Protein AF-A0A0D0P431-F1 (afdb_monomer)

Radius of gyration: 14.57 Å; Cα contacts (8 Å, |Δi|>4): 102; chains: 1; bounding box: 29×32×46 Å

Organism: Pseudomonas fluorescens (NCBI:txid294)

Structure (mmCIF, N/CA/C/O backbone):
data_AF-A0A0D0P431-F1
#
_entry.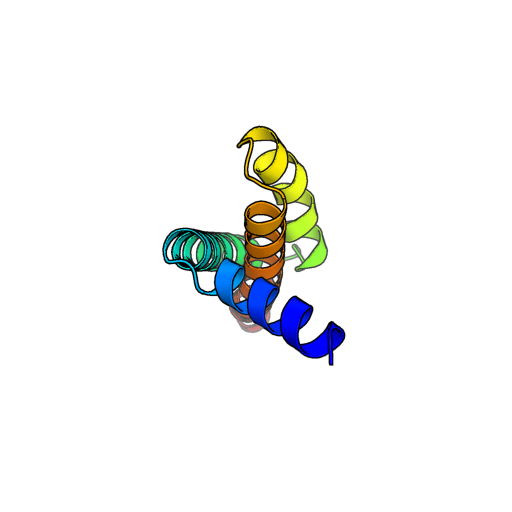id   AF-A0A0D0P431-F1
#
loop_
_atom_site.group_PDB
_atom_site.id
_atom_site.type_symbol
_atom_site.label_atom_id
_atom_site.label_alt_id
_atom_site.label_comp_id
_atom_site.label_asym_id
_atom_site.label_entity_id
_atom_site.label_seq_id
_atom_site.pdbx_PDB_ins_code
_atom_site.Cartn_x
_atom_site.Cartn_y
_atom_site.Cartn_z
_atom_site.occupancy
_atom_site.B_iso_or_equiv
_atom_site.auth_seq_id
_atom_site.auth_comp_id
_atom_site.auth_asym_id
_atom_site.auth_atom_id
_atom_site.pdbx_PDB_model_num
ATOM 1 N N . MET A 1 1 ? -6.019 -17.589 24.192 1.00 63.47 1 MET A N 1
ATOM 2 C CA . MET A 1 1 ? -7.271 -17.285 23.464 1.00 63.47 1 MET A CA 1
ATOM 3 C C . MET A 1 1 ? -7.338 -15.813 23.060 1.00 63.47 1 MET A C 1
ATOM 5 O O . MET A 1 1 ? -7.935 -15.504 22.042 1.00 63.47 1 MET A O 1
ATOM 9 N N . ASP A 1 2 ? -6.652 -14.917 23.769 1.00 85.38 2 ASP A N 1
ATOM 10 C CA . ASP A 1 2 ? -6.661 -13.467 23.506 1.00 85.38 2 ASP A CA 1
ATOM 11 C C . ASP A 1 2 ? -5.931 -13.059 22.217 1.00 85.38 2 ASP A C 1
ATOM 13 O O . ASP A 1 2 ? -6.341 -12.127 21.535 1.00 85.38 2 ASP A O 1
ATOM 17 N N . THR A 1 3 ? -4.899 -13.805 21.815 1.00 90.38 3 THR A N 1
ATOM 18 C CA . THR A 1 3 ? -4.176 -13.587 20.549 1.00 90.38 3 THR A CA 1
ATOM 19 C C . THR A 1 3 ? -5.070 -13.726 19.319 1.00 90.38 3 THR A C 1
ATOM 21 O O . THR A 1 3 ? -4.964 -12.929 18.391 1.00 90.38 3 THR A O 1
ATOM 24 N N . LEU A 1 4 ? -5.984 -14.701 19.324 1.00 91.19 4 LEU A N 1
ATOM 25 C CA . LEU A 1 4 ? -6.950 -14.892 18.241 1.00 91.19 4 LEU A CA 1
ATOM 26 C C . LEU A 1 4 ? -7.968 -13.744 18.185 1.00 91.19 4 LEU A C 1
ATOM 28 O O . LEU A 1 4 ? -8.350 -13.330 17.094 1.00 91.19 4 LEU A O 1
ATOM 32 N N . ASN A 1 5 ? -8.346 -13.181 19.338 1.00 92.31 5 ASN A N 1
ATOM 33 C CA . ASN A 1 5 ? -9.216 -12.005 19.398 1.00 92.31 5 ASN A CA 1
ATOM 34 C C . ASN A 1 5 ? -8.535 -10.753 18.827 1.00 92.31 5 ASN A C 1
ATOM 36 O O . ASN A 1 5 ? -9.156 -10.040 18.04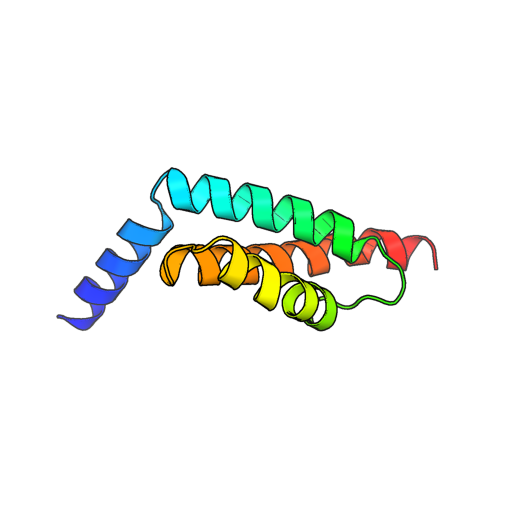0 1.00 92.31 5 ASN A O 1
ATOM 40 N N . TYR A 1 6 ? -7.258 -10.512 19.147 1.00 90.44 6 TYR A N 1
ATOM 41 C CA . TYR A 1 6 ? -6.498 -9.407 18.547 1.00 90.44 6 TYR A CA 1
ATOM 42 C C . TYR A 1 6 ? -6.360 -9.558 17.027 1.00 90.44 6 TYR A C 1
ATOM 44 O O . TYR A 1 6 ? -6.509 -8.584 16.289 1.00 90.44 6 TYR A O 1
ATOM 52 N N . LEU A 1 7 ? -6.139 -10.785 16.542 1.00 89.25 7 LEU A N 1
ATOM 53 C CA . LEU A 1 7 ? -6.088 -11.069 15.107 1.00 89.25 7 LEU A CA 1
ATOM 54 C C . LEU A 1 7 ? -7.436 -10.765 14.430 1.00 89.25 7 LEU A C 1
ATOM 56 O O . LEU A 1 7 ? -7.480 -10.106 13.392 1.00 89.25 7 LEU A O 1
ATOM 60 N N . GLY A 1 8 ? -8.538 -11.205 15.047 1.00 92.38 8 GLY A N 1
ATOM 61 C CA . GLY A 1 8 ? -9.897 -10.950 14.569 1.00 92.38 8 GLY A CA 1
ATOM 62 C C . GLY A 1 8 ? -10.240 -9.460 14.508 1.00 92.38 8 GLY A C 1
ATOM 63 O O . GLY A 1 8 ? -10.827 -9.008 13.526 1.00 92.38 8 GLY A O 1
ATOM 64 N N . GLN A 1 9 ? -9.814 -8.675 15.502 1.00 90.94 9 GLN A N 1
ATOM 65 C CA . GLN A 1 9 ? -9.960 -7.216 15.481 1.00 90.94 9 GLN A CA 1
ATOM 66 C C . GLN A 1 9 ? -9.185 -6.574 14.324 1.00 90.94 9 GLN A C 1
ATOM 68 O O . GLN A 1 9 ? -9.738 -5.728 13.623 1.00 90.94 9 GLN A O 1
ATOM 73 N N . GLY A 1 10 ? -7.945 -7.009 14.075 1.00 89.19 10 GLY A N 1
ATOM 74 C CA . GLY A 1 10 ? -7.139 -6.517 12.954 1.00 89.19 10 GLY A CA 1
ATOM 75 C C . GLY A 1 10 ? -7.800 -6.766 11.595 1.00 89.19 10 GLY A C 1
ATOM 76 O O . GLY A 1 10 ? -7.896 -5.850 10.777 1.00 89.19 10 GLY A O 1
ATOM 77 N N . PHE A 1 11 ? -8.341 -7.970 11.376 1.00 90.69 11 PHE A N 1
ATOM 78 C CA . PHE A 1 11 ? -9.123 -8.267 10.171 1.00 90.69 11 PHE A CA 1
ATOM 79 C C . PHE A 1 11 ? -10.396 -7.425 10.076 1.00 90.69 11 PHE A C 1
ATOM 81 O O . PHE A 1 11 ? -10.734 -6.966 8.986 1.00 90.69 11 PHE A O 1
ATOM 88 N N . GLY A 1 12 ? -11.070 -7.171 11.201 1.00 92.38 12 GLY A N 1
ATOM 89 C CA . GLY A 1 12 ? -12.231 -6.283 11.258 1.00 92.38 12 GLY A CA 1
ATOM 90 C C . GLY A 1 12 ? -11.917 -4.871 10.760 1.00 92.38 12 GLY A C 1
ATOM 91 O O . GLY A 1 12 ? -12.676 -4.327 9.963 1.00 92.38 12 GLY A O 1
ATOM 92 N N . VAL A 1 13 ? -10.773 -4.305 11.160 1.00 91.88 13 VAL A N 1
ATOM 93 C CA . VAL A 1 13 ? -10.301 -2.993 10.683 1.00 91.88 13 VAL A CA 1
ATOM 94 C C . VAL A 1 13 ? -9.923 -3.051 9.202 1.00 91.88 13 VAL A C 1
ATOM 96 O O . VAL A 1 13 ? -10.344 -2.193 8.422 1.00 91.88 13 VAL A O 1
ATOM 99 N N . ALA A 1 14 ? -9.165 -4.066 8.783 1.00 90.00 14 ALA A N 1
ATOM 100 C CA . ALA A 1 14 ? -8.704 -4.206 7.401 1.00 90.00 14 ALA A CA 1
ATOM 101 C C . ALA A 1 14 ? -9.856 -4.369 6.391 1.00 90.00 14 ALA A C 1
ATOM 103 O O . ALA A 1 14 ? -9.790 -3.820 5.295 1.00 90.00 14 ALA A O 1
ATOM 104 N N . LEU A 1 15 ? -10.926 -5.076 6.770 1.00 92.25 15 LEU A N 1
ATOM 105 C CA . LEU A 1 15 ? -12.104 -5.329 5.930 1.00 92.25 15 LEU A CA 1
ATOM 106 C C . LEU A 1 15 ? -13.122 -4.179 5.920 1.00 92.25 15 LEU A C 1
ATOM 108 O O . LEU A 1 15 ? -14.165 -4.290 5.273 1.00 92.25 15 LEU A O 1
ATOM 112 N N . THR A 1 16 ? -12.854 -3.073 6.618 1.00 93.88 16 THR A N 1
ATOM 113 C CA . THR A 1 16 ? -13.735 -1.904 6.538 1.00 93.88 16 THR A CA 1
ATOM 114 C C . THR A 1 16 ? -13.766 -1.346 5.108 1.00 93.88 16 THR A C 1
ATOM 116 O O . THR A 1 16 ? -12.727 -1.291 4.441 1.00 93.88 16 THR A O 1
ATOM 119 N N . PRO A 1 17 ? -14.928 -0.866 4.619 1.00 91.56 17 PRO A N 1
ATOM 120 C CA . PRO A 1 17 ? -15.043 -0.325 3.264 1.00 91.56 17 PRO A CA 1
ATOM 121 C C . PRO A 1 17 ? -14.051 0.807 2.976 1.00 91.56 17 PRO A C 1
ATOM 123 O O . PRO A 1 17 ? -13.517 0.894 1.876 1.00 91.56 17 PRO A O 1
ATOM 126 N N . TYR A 1 18 ? -13.770 1.643 3.980 1.00 91.12 18 TYR A N 1
ATOM 127 C CA . TYR A 1 18 ? -12.793 2.724 3.877 1.00 91.12 18 TYR A CA 1
ATOM 128 C C . TYR A 1 18 ? -11.393 2.192 3.548 1.00 91.12 18 TYR A C 1
ATOM 130 O O . TYR A 1 18 ? -10.808 2.591 2.545 1.00 91.12 18 TYR A O 1
ATOM 138 N N . ASN A 1 19 ? -10.899 1.225 4.326 1.00 92.50 19 ASN A N 1
ATOM 139 C CA . ASN A 1 19 ? -9.575 0.641 4.123 1.00 92.50 19 ASN A CA 1
ATOM 140 C C . ASN A 1 19 ? -9.473 -0.165 2.824 1.00 92.50 19 ASN A C 1
ATOM 142 O O . ASN A 1 19 ? -8.422 -0.153 2.187 1.00 92.50 19 ASN A O 1
ATOM 146 N N . LEU A 1 20 ? -10.559 -0.808 2.387 1.00 93.25 20 LEU A N 1
ATOM 147 C CA . LEU A 1 20 ? -10.609 -1.475 1.085 1.00 93.25 20 LEU A CA 1
ATOM 148 C C . LEU A 1 20 ? -10.478 -0.480 -0.073 1.00 93.25 20 LEU A C 1
ATOM 150 O O . LEU A 1 20 ? -9.729 -0.733 -1.016 1.00 93.25 20 LEU A O 1
ATOM 154 N N . VAL A 1 21 ? -11.153 0.671 0.003 1.00 93.44 21 VAL A N 1
ATOM 155 C CA . VAL A 1 21 ? -11.004 1.737 -0.998 1.00 93.44 21 VAL A CA 1
ATOM 156 C C . VAL A 1 21 ? -9.588 2.310 -0.960 1.00 93.44 21 VAL A C 1
ATOM 158 O O . VAL A 1 21 ? -8.987 2.482 -2.015 1.00 93.44 21 VAL A O 1
ATOM 161 N N . THR A 1 22 ? -9.015 2.538 0.225 1.00 91.44 22 THR A N 1
ATOM 162 C CA . THR A 1 22 ? -7.616 2.975 0.372 1.00 91.44 22 THR A CA 1
ATOM 163 C C . THR A 1 22 ? -6.628 1.961 -0.215 1.00 91.44 22 THR A C 1
ATOM 165 O O . THR A 1 22 ? -5.662 2.345 -0.870 1.00 91.44 22 THR A O 1
ATOM 168 N N . ALA A 1 23 ? -6.866 0.661 -0.034 1.00 93.62 23 ALA A N 1
ATOM 169 C CA . ALA A 1 23 ? -6.050 -0.388 -0.638 1.00 93.62 23 ALA A CA 1
ATOM 170 C C . ALA A 1 23 ? -6.185 -0.402 -2.170 1.00 93.62 23 ALA A C 1
ATOM 172 O O . ALA A 1 23 ? -5.195 -0.558 -2.887 1.00 93.62 23 ALA A O 1
ATOM 173 N N . LEU A 1 24 ? -7.395 -0.195 -2.694 1.00 94.19 24 LEU A N 1
ATOM 174 C CA . LEU A 1 24 ? -7.634 -0.106 -4.134 1.00 94.19 24 LEU A CA 1
ATOM 175 C C . LEU A 1 24 ? -6.928 1.114 -4.745 1.00 94.19 24 LEU A C 1
ATOM 177 O O . LEU A 1 24 ? -6.259 0.998 -5.768 1.00 94.19 24 LEU A O 1
ATOM 181 N N . THR A 1 25 ? -7.025 2.285 -4.117 1.00 92.31 25 THR A N 1
ATOM 182 C CA . THR A 1 25 ? -6.326 3.479 -4.610 1.00 92.31 25 THR A CA 1
ATOM 183 C C . THR A 1 25 ? -4.812 3.327 -4.491 1.00 92.31 25 THR A C 1
ATOM 185 O O . THR A 1 25 ? -4.097 3.646 -5.438 1.00 92.31 25 THR A O 1
ATOM 188 N N . GLY A 1 26 ? -4.316 2.767 -3.385 1.00 92.62 26 GLY A N 1
ATOM 189 C CA . GLY A 1 26 ? -2.898 2.469 -3.192 1.00 92.62 26 GLY A CA 1
ATOM 190 C C . GLY A 1 26 ? -2.337 1.514 -4.245 1.00 92.62 26 GLY A C 1
ATOM 191 O O . GLY A 1 26 ? -1.293 1.795 -4.826 1.00 92.62 26 GLY A O 1
ATOM 192 N N . THR A 1 27 ? -3.043 0.423 -4.555 1.00 92.56 27 THR A N 1
ATOM 193 C CA . THR A 1 27 ? -2.624 -0.534 -5.598 1.00 92.56 27 THR A CA 1
ATOM 194 C C . THR A 1 27 ? -2.619 0.090 -6.992 1.00 92.56 27 THR A C 1
ATOM 196 O O . THR A 1 27 ? -1.688 -0.159 -7.761 1.00 92.56 27 THR A O 1
ATOM 199 N N . LEU A 1 28 ? -3.595 0.942 -7.323 1.00 92.19 28 LEU A N 1
ATOM 200 C CA . LEU A 1 28 ? -3.611 1.684 -8.589 1.00 92.19 28 LEU A CA 1
ATOM 201 C C . LEU A 1 28 ? -2.415 2.635 -8.701 1.00 92.19 28 LEU A C 1
ATOM 203 O O . LEU A 1 28 ? -1.702 2.605 -9.704 1.00 92.19 28 LEU A O 1
ATOM 207 N N . ILE A 1 29 ? -2.156 3.431 -7.658 1.00 91.19 29 ILE A N 1
ATOM 208 C CA . ILE A 1 29 ? -1.004 4.341 -7.613 1.00 91.19 29 ILE A CA 1
ATOM 209 C C . ILE A 1 29 ? 0.298 3.540 -7.722 1.00 91.19 29 ILE A C 1
ATOM 211 O O . ILE A 1 29 ? 1.149 3.867 -8.545 1.00 91.19 29 ILE A O 1
ATOM 215 N N . GLY A 1 30 ? 0.433 2.458 -6.953 1.00 91.19 30 GLY A N 1
ATOM 216 C CA . GLY A 1 30 ? 1.595 1.573 -7.000 1.00 91.19 30 GLY A CA 1
ATOM 217 C C . GLY A 1 30 ? 1.827 0.985 -8.390 1.00 91.19 30 GLY A C 1
ATOM 218 O O . GLY A 1 30 ? 2.949 0.991 -8.877 1.00 91.19 30 GLY A O 1
ATOM 219 N N . THR A 1 31 ? 0.774 0.557 -9.087 1.00 90.06 31 THR A N 1
ATOM 220 C CA . THR A 1 31 ? 0.898 0.008 -10.449 1.00 90.06 31 THR A CA 1
ATOM 221 C C . THR A 1 31 ? 1.445 1.047 -11.432 1.00 90.06 31 THR A C 1
ATOM 223 O O . THR A 1 31 ? 2.321 0.732 -12.237 1.00 90.06 31 THR A O 1
ATOM 226 N N . VAL A 1 32 ? 0.980 2.299 -11.339 1.00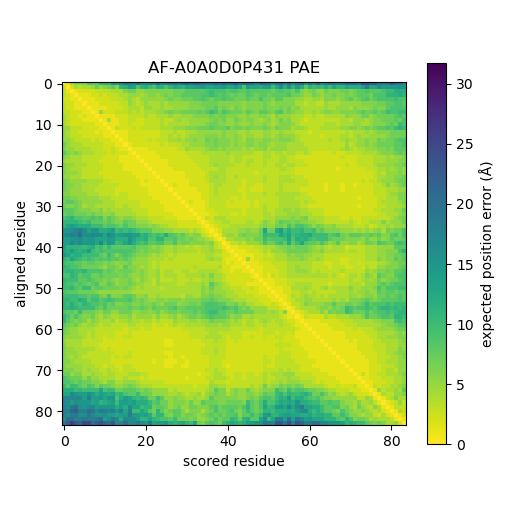 88.75 32 VAL A N 1
ATOM 227 C CA . VAL A 1 32 ? 1.479 3.412 -12.166 1.00 88.75 32 VAL A CA 1
ATOM 228 C C . VAL A 1 32 ? 2.929 3.757 -11.825 1.00 88.75 32 VAL A C 1
ATOM 230 O O . VAL A 1 32 ? 3.722 4.032 -12.721 1.00 88.75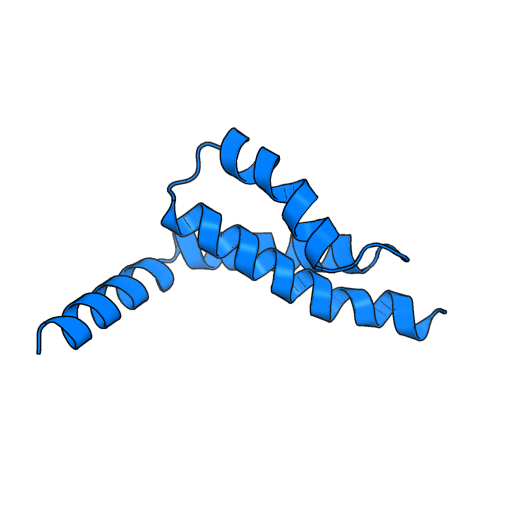 32 VAL A O 1
ATOM 233 N N . VAL A 1 33 ? 3.300 3.716 -10.545 1.00 88.31 33 VAL A N 1
ATOM 234 C CA . VAL A 1 33 ? 4.687 3.943 -10.119 1.00 88.31 33 VAL A CA 1
ATOM 235 C C . VAL A 1 33 ? 5.599 2.803 -10.587 1.00 88.31 33 VAL A C 1
ATOM 237 O O . VAL A 1 33 ? 6.699 3.069 -11.058 1.00 88.31 33 VAL A O 1
ATOM 240 N N . GLY A 1 34 ? 5.142 1.549 -10.533 1.00 85.88 34 GLY A N 1
ATOM 241 C CA . GLY A 1 34 ? 5.899 0.376 -10.987 1.00 85.88 34 GLY A CA 1
ATOM 242 C C . GLY A 1 34 ? 6.107 0.303 -12.504 1.00 85.88 34 GLY A C 1
ATOM 243 O O . GLY A 1 34 ? 7.080 -0.291 -12.962 1.00 85.88 34 GLY A O 1
ATOM 244 N N . LEU A 1 35 ? 5.237 0.942 -13.293 1.00 85.44 35 LEU A N 1
ATOM 245 C CA . LEU A 1 35 ? 5.414 1.138 -14.741 1.00 85.44 35 LEU A CA 1
ATOM 246 C C . LEU A 1 35 ? 6.672 1.961 -15.072 1.00 85.44 35 LEU A C 1
ATOM 248 O O . LEU A 1 35 ? 7.158 1.915 -16.201 1.00 85.44 35 LEU A O 1
ATOM 252 N N . LEU A 1 36 ? 7.182 2.765 -14.140 1.00 85.19 36 LEU A N 1
ATOM 253 C CA . LEU A 1 36 ? 8.327 3.621 -14.418 1.00 85.19 36 LEU A CA 1
ATOM 254 C C . LEU A 1 36 ? 9.617 2.778 -14.422 1.00 85.19 36 LEU A C 1
ATOM 256 O O . LEU A 1 36 ? 9.945 2.143 -13.414 1.00 85.19 36 LEU A O 1
ATOM 260 N N . PRO A 1 37 ? 10.378 2.754 -15.533 1.00 77.38 37 PRO A N 1
ATOM 261 C CA . PRO A 1 37 ? 11.588 1.949 -15.626 1.00 77.38 37 PRO A CA 1
ATOM 262 C C . PRO A 1 37 ? 12.629 2.426 -14.607 1.00 77.38 37 PRO A C 1
ATOM 264 O O . PRO A 1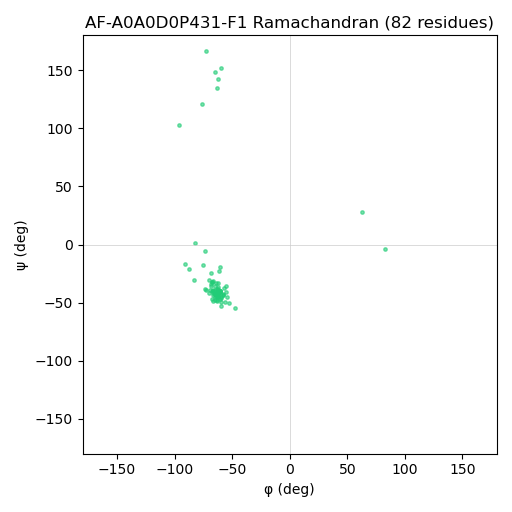 37 ? 12.876 3.621 -14.454 1.00 77.38 37 PRO A O 1
ATOM 267 N N . GLY A 1 38 ? 13.245 1.479 -13.898 1.00 76.38 38 GLY A N 1
ATOM 268 C CA . GLY A 1 38 ? 14.272 1.766 -12.890 1.00 76.38 38 GLY A CA 1
ATOM 269 C C . GLY A 1 38 ? 13.746 2.152 -11.501 1.00 76.38 38 GLY A C 1
ATOM 270 O O . GLY A 1 38 ? 14.549 2.284 -10.576 1.00 76.38 38 GLY A O 1
ATOM 271 N N . LEU A 1 39 ? 12.427 2.279 -11.305 1.00 77.25 39 LEU A N 1
ATOM 272 C CA . LEU A 1 39 ? 11.828 2.452 -9.979 1.00 77.25 39 LEU A CA 1
ATOM 273 C C . LEU A 1 39 ? 11.346 1.106 -9.429 1.00 77.25 39 LEU A C 1
ATOM 275 O O . LEU A 1 39 ? 10.311 0.577 -9.820 1.00 77.25 39 LEU A O 1
ATOM 279 N N . GLY A 1 40 ? 12.121 0.540 -8.501 1.00 77.25 40 GLY A N 1
ATOM 280 C CA . GLY A 1 40 ? 11.725 -0.670 -7.780 1.00 77.25 40 GLY A CA 1
ATOM 281 C C . GLY A 1 40 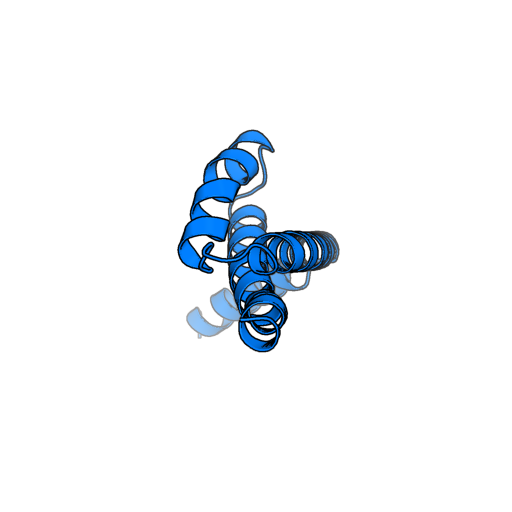? 10.615 -0.419 -6.742 1.00 77.25 40 GLY A C 1
ATOM 282 O O . GLY A 1 40 ? 10.390 0.729 -6.342 1.00 77.25 40 GLY A O 1
ATOM 283 N N . PRO A 1 41 ? 9.975 -1.484 -6.219 1.00 82.94 41 PRO A N 1
ATOM 284 C CA . PRO A 1 41 ? 8.888 -1.376 -5.240 1.00 82.94 41 PRO A CA 1
ATOM 285 C C . PRO A 1 41 ? 9.259 -0.571 -3.989 1.00 82.94 41 PRO A C 1
ATOM 287 O O . PRO A 1 41 ? 8.483 0.266 -3.533 1.00 82.94 41 PRO A O 1
ATOM 290 N N . ILE A 1 42 ? 10.480 -0.757 -3.478 1.00 86.00 42 ILE A N 1
ATOM 291 C CA . ILE A 1 42 ? 11.000 -0.041 -2.301 1.00 86.00 42 ILE A CA 1
ATOM 292 C C . ILE A 1 42 ? 11.056 1.474 -2.543 1.00 86.00 42 ILE A C 1
ATOM 294 O O . ILE A 1 42 ? 10.676 2.249 -1.667 1.00 86.00 42 ILE A O 1
ATOM 298 N N . ASN A 1 43 ? 11.468 1.901 -3.741 1.00 86.62 43 ASN A N 1
ATOM 299 C CA . ASN A 1 43 ? 11.537 3.320 -4.092 1.00 86.62 43 ASN A CA 1
ATOM 300 C C . ASN A 1 43 ? 10.134 3.929 -4.212 1.00 86.62 43 ASN A C 1
ATOM 302 O O . ASN A 1 43 ? 9.912 5.047 -3.750 1.00 86.62 43 ASN A O 1
ATOM 306 N N . GLY A 1 44 ? 9.175 3.183 -4.774 1.00 84.69 44 GLY A N 1
ATOM 307 C CA . GLY A 1 44 ? 7.781 3.621 -4.863 1.00 84.69 44 GLY A CA 1
ATOM 308 C C . GLY A 1 44 ? 7.128 3.815 -3.493 1.00 84.69 44 GLY A C 1
ATOM 309 O O . GLY A 1 44 ? 6.467 4.825 -3.260 1.00 84.69 44 GLY A O 1
ATOM 310 N N . VAL A 1 45 ? 7.379 2.900 -2.551 1.00 87.69 45 VAL A N 1
ATOM 311 C CA . VAL A 1 45 ? 6.910 3.050 -1.165 1.00 87.69 45 VAL A CA 1
ATOM 312 C C . VAL A 1 45 ? 7.572 4.254 -0.498 1.00 87.69 45 VAL A C 1
ATOM 314 O O . VAL A 1 45 ? 6.868 5.084 0.071 1.00 87.69 45 VAL A O 1
ATOM 317 N N . ALA A 1 46 ? 8.897 4.402 -0.606 1.00 88.56 46 ALA A N 1
ATOM 318 C CA . ALA A 1 46 ? 9.631 5.510 0.010 1.00 88.56 46 ALA A CA 1
ATOM 319 C C . ALA A 1 46 ? 9.124 6.892 -0.441 1.00 88.56 46 ALA A C 1
ATOM 321 O O . ALA A 1 46 ? 9.020 7.805 0.377 1.00 88.56 46 ALA A O 1
ATOM 322 N N . LEU A 1 47 ? 8.750 7.028 -1.717 1.00 86.56 47 LEU A N 1
ATOM 323 C CA . LEU A 1 47 ? 8.161 8.251 -2.271 1.00 86.56 47 LEU A CA 1
ATOM 324 C C . LEU A 1 47 ? 6.767 8.559 -1.708 1.00 86.56 47 LEU A C 1
ATOM 326 O O . LEU A 1 47 ? 6.413 9.729 -1.565 1.00 86.56 47 LEU A O 1
ATOM 330 N N . LEU A 1 48 ? 5.975 7.536 -1.373 1.00 85.50 48 LEU A N 1
ATOM 331 C CA . LEU A 1 48 ? 4.613 7.716 -0.866 1.00 85.50 48 LEU A CA 1
ATOM 332 C C . LEU A 1 48 ? 4.511 7.810 0.656 1.00 85.50 48 LEU A C 1
ATOM 334 O O . LEU A 1 48 ? 3.510 8.330 1.138 1.00 85.50 48 LEU A O 1
ATOM 338 N N . ILE A 1 49 ? 5.528 7.392 1.414 1.00 87.88 49 ILE A N 1
ATOM 339 C CA . ILE A 1 49 ? 5.603 7.608 2.869 1.00 87.88 49 ILE A CA 1
ATOM 340 C C . ILE A 1 49 ? 5.289 9.068 3.262 1.00 87.88 49 ILE A C 1
ATOM 342 O O . ILE A 1 49 ? 4.372 9.273 4.061 1.00 87.88 49 ILE A O 1
ATOM 346 N N . PRO A 1 50 ? 5.971 10.099 2.721 1.00 86.19 50 PRO A N 1
ATOM 347 C CA . PRO A 1 50 ? 5.687 11.485 3.095 1.00 86.19 50 PRO A CA 1
ATOM 348 C C . PRO A 1 50 ? 4.271 11.922 2.707 1.00 86.19 50 PRO A C 1
ATOM 350 O O . PRO A 1 50 ? 3.656 12.693 3.437 1.00 86.19 50 PRO A O 1
ATOM 353 N N . ILE A 1 51 ? 3.723 11.404 1.604 1.00 85.50 51 ILE A N 1
ATOM 354 C CA . ILE A 1 51 ? 2.353 11.704 1.165 1.00 85.50 51 ILE A CA 1
ATOM 355 C C . ILE A 1 51 ? 1.325 11.055 2.103 1.00 85.50 51 ILE A C 1
ATOM 357 O O . ILE A 1 51 ? 0.358 11.708 2.487 1.00 85.50 51 ILE A O 1
ATOM 361 N N . ALA A 1 52 ? 1.553 9.809 2.527 1.00 84.81 52 ALA A N 1
ATOM 362 C CA . ALA A 1 52 ? 0.698 9.107 3.481 1.00 84.81 52 ALA A CA 1
ATOM 363 C C . ALA A 1 52 ? 0.629 9.845 4.828 1.00 84.81 52 ALA A C 1
ATOM 365 O O . ALA A 1 52 ? -0.449 9.982 5.404 1.00 84.81 52 ALA A O 1
ATOM 366 N N . PHE A 1 53 ? 1.761 10.383 5.296 1.00 81.88 53 PHE A N 1
ATOM 367 C CA . PHE A 1 53 ? 1.800 11.203 6.507 1.00 81.88 53 PHE A CA 1
ATOM 368 C C . PHE A 1 53 ? 1.196 12.601 6.307 1.00 81.88 53 PHE A C 1
ATOM 370 O O . PHE A 1 53 ? 0.484 13.082 7.185 1.00 81.88 53 PHE A O 1
ATOM 377 N N . ALA A 1 54 ? 1.417 13.244 5.156 1.00 83.12 54 ALA A N 1
ATOM 378 C CA . ALA A 1 54 ? 0.861 14.565 4.853 1.00 83.12 54 ALA A CA 1
ATOM 379 C C . ALA A 1 54 ? -0.672 14.561 4.720 1.00 83.12 54 ALA A C 1
ATOM 381 O O . ALA A 1 54 ? -1.324 15.545 5.059 1.00 83.12 54 ALA A O 1
ATOM 382 N N . LEU A 1 55 ? -1.252 13.451 4.260 1.00 81.62 55 LEU A N 1
ATOM 383 C CA . LEU A 1 55 ? -2.700 13.252 4.156 1.00 81.62 55 LEU A CA 1
ATOM 384 C C . LEU A 1 55 ? -3.389 13.026 5.516 1.00 81.62 55 LEU A C 1
ATOM 386 O O . LEU A 1 55 ? -4.615 12.949 5.560 1.00 81.62 55 LEU A O 1
ATOM 390 N N . GLY A 1 56 ? -2.634 12.918 6.616 1.00 81.75 56 GLY A N 1
ATOM 391 C CA . GLY A 1 56 ? -3.189 12.762 7.964 1.00 81.75 56 GLY A CA 1
ATOM 392 C C . GLY A 1 56 ? -3.992 11.471 8.156 1.00 81.75 56 GLY A C 1
ATOM 393 O O . GLY A 1 56 ? -4.924 11.447 8.960 1.00 81.75 56 GLY A O 1
ATOM 394 N N . LEU A 1 57 ? -3.672 1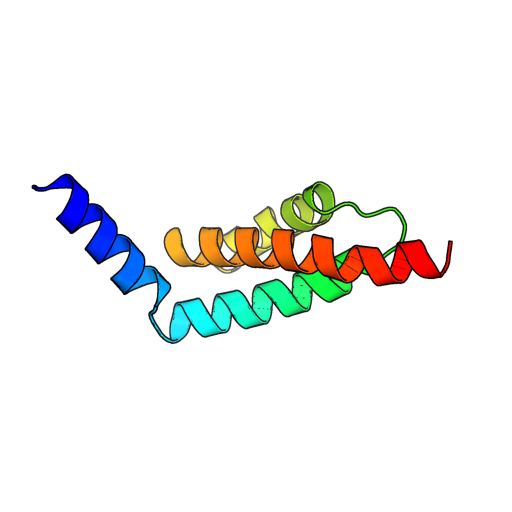0.412 7.401 1.00 82.06 57 LEU A N 1
ATOM 395 C CA . LEU A 1 57 ? -4.373 9.134 7.512 1.00 82.06 57 LEU A CA 1
ATOM 396 C C . LEU A 1 57 ? -4.154 8.494 8.894 1.00 82.06 57 LEU A C 1
ATOM 398 O O . LEU A 1 57 ? -3.064 8.614 9.463 1.00 82.06 57 LEU A O 1
ATOM 402 N N . PRO A 1 58 ? -5.149 7.746 9.408 1.00 87.06 58 PRO A N 1
ATOM 403 C CA . PRO A 1 58 ? -4.943 6.909 10.578 1.00 87.06 58 PRO A CA 1
ATOM 404 C C . PRO A 1 58 ? -3.835 5.866 10.326 1.00 87.06 58 PRO A C 1
ATOM 406 O O . PRO A 1 58 ? -3.651 5.441 9.178 1.00 87.06 58 PRO A O 1
ATOM 409 N N . PRO A 1 59 ? -3.118 5.416 11.375 1.00 87.19 59 PRO A N 1
ATOM 410 C CA . PRO A 1 59 ? -1.966 4.518 11.248 1.00 87.19 59 PRO A CA 1
ATOM 411 C C . PRO A 1 59 ? -2.279 3.230 10.480 1.00 87.19 59 PRO A C 1
ATOM 413 O O . PRO A 1 59 ? -1.536 2.856 9.574 1.00 87.19 59 PRO A O 1
ATOM 416 N N . GLU A 1 60 ? -3.406 2.583 10.785 1.00 89.56 60 GLU A N 1
ATOM 417 C CA . GLU A 1 60 ? -3.894 1.410 10.056 1.00 89.56 60 GLU A CA 1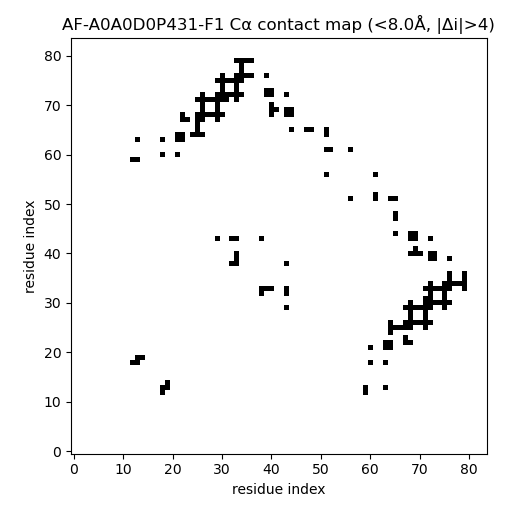
ATOM 418 C C . GLU A 1 60 ? -4.081 1.671 8.554 1.00 89.56 60 GLU A C 1
ATOM 420 O O . GLU A 1 60 ? -3.580 0.905 7.731 1.00 89.56 60 GLU A O 1
ATOM 425 N N . SER A 1 61 ? -4.755 2.758 8.171 1.00 89.25 61 SER A N 1
ATOM 426 C CA . SER A 1 61 ? -5.003 3.075 6.759 1.00 89.25 61 SER A CA 1
ATOM 427 C C . SER A 1 61 ? -3.719 3.455 6.022 1.00 89.25 61 SER A C 1
ATOM 429 O O . SER A 1 61 ? -3.555 3.091 4.859 1.00 89.25 61 SER A O 1
ATOM 431 N N . ALA A 1 62 ? -2.790 4.147 6.688 1.00 90.75 62 ALA A N 1
ATOM 432 C CA . ALA A 1 62 ? -1.484 4.474 6.124 1.00 90.75 62 ALA A CA 1
ATOM 433 C C . ALA A 1 62 ? -0.656 3.207 5.855 1.00 90.75 62 ALA A C 1
ATOM 435 O O . ALA A 1 62 ? -0.091 3.060 4.773 1.00 90.75 62 ALA A O 1
ATOM 436 N N . LEU A 1 63 ? -0.634 2.255 6.795 1.00 91.31 63 LEU A N 1
ATOM 437 C CA . LEU A 1 63 ? 0.037 0.966 6.604 1.00 91.31 63 LEU A CA 1
ATOM 438 C C . LEU A 1 63 ? -0.580 0.166 5.453 1.00 91.31 63 LEU A C 1
ATOM 440 O O . LEU A 1 63 ? 0.151 -0.376 4.625 1.00 91.31 63 LEU A O 1
ATOM 444 N N . ILE A 1 64 ? -1.912 0.134 5.364 1.00 93.00 64 ILE A N 1
ATOM 445 C CA . ILE A 1 64 ? -2.629 -0.531 4.268 1.00 93.00 64 ILE A CA 1
ATOM 446 C C . ILE A 1 64 ? -2.297 0.124 2.924 1.00 93.00 64 ILE A C 1
ATOM 448 O O . ILE A 1 64 ? -2.013 -0.587 1.963 1.00 93.00 64 ILE A O 1
ATOM 452 N N . LEU A 1 65 ? -2.272 1.458 2.856 1.00 92.69 65 LEU A N 1
ATOM 453 C CA . LEU A 1 65 ? -1.906 2.199 1.650 1.00 92.69 65 LEU A CA 1
ATOM 454 C C . LEU A 1 65 ? -0.482 1.853 1.194 1.00 92.69 65 LEU A C 1
ATOM 456 O O . LEU A 1 65 ? -0.272 1.532 0.028 1.00 92.69 65 LEU A O 1
ATOM 460 N N . LEU A 1 66 ? 0.492 1.889 2.105 1.00 92.31 66 LEU A N 1
ATOM 461 C CA . LEU A 1 66 ? 1.895 1.611 1.786 1.00 92.31 66 LEU A CA 1
ATOM 462 C C . LEU A 1 66 ? 2.104 0.155 1.343 1.00 92.31 66 LEU A C 1
ATOM 464 O O . LEU A 1 66 ? 2.816 -0.091 0.368 1.00 92.31 66 LEU A O 1
ATOM 468 N N . ALA A 1 67 ? 1.444 -0.802 2.000 1.00 92.19 67 ALA A N 1
ATOM 469 C CA . ALA A 1 67 ? 1.471 -2.208 1.600 1.00 92.19 67 ALA A CA 1
ATOM 470 C C . ALA A 1 67 ? 0.813 -2.430 0.226 1.00 92.19 67 ALA A C 1
ATOM 472 O O . ALA A 1 67 ? 1.353 -3.146 -0.618 1.00 92.19 67 ALA A O 1
ATOM 473 N N . ALA A 1 68 ? -0.324 -1.779 -0.026 1.00 93.31 68 ALA A N 1
ATOM 474 C CA . ALA A 1 68 ? -1.025 -1.824 -1.305 1.00 93.31 68 ALA A CA 1
ATOM 475 C C . ALA A 1 68 ? -0.174 -1.258 -2.451 1.00 93.31 68 ALA A C 1
ATOM 477 O O . ALA A 1 68 ? -0.119 -1.840 -3.533 1.00 93.31 68 ALA A O 1
ATOM 478 N N . VAL A 1 69 ? 0.531 -0.153 -2.208 1.00 92.94 69 VAL A N 1
ATOM 479 C CA . VAL A 1 69 ? 1.453 0.455 -3.175 1.00 92.94 69 VAL A CA 1
ATOM 480 C C . VAL A 1 69 ? 2.605 -0.485 -3.485 1.00 92.94 69 VAL A C 1
ATOM 482 O O . VAL A 1 69 ? 2.909 -0.683 -4.657 1.00 92.94 69 VAL A O 1
ATOM 485 N N . TYR A 1 70 ? 3.234 -1.064 -2.458 1.00 91.44 70 TYR A N 1
ATOM 486 C CA . TYR A 1 70 ? 4.330 -2.015 -2.636 1.00 91.44 70 TYR A CA 1
ATOM 487 C C . TYR A 1 70 ? 3.916 -3.147 -3.580 1.00 91.44 70 TYR A C 1
ATOM 489 O O . TYR A 1 70 ? 4.584 -3.401 -4.583 1.00 91.44 70 TYR A O 1
ATOM 497 N N . LEU A 1 71 ? 2.759 -3.755 -3.299 1.00 90.44 71 LEU A N 1
ATOM 498 C CA . LEU A 1 71 ? 2.222 -4.842 -4.105 1.00 90.44 71 LEU A CA 1
ATOM 499 C C . LEU A 1 71 ? 1.898 -4.373 -5.531 1.00 90.44 71 LEU A C 1
ATOM 501 O O . LEU A 1 71 ? 2.264 -5.033 -6.499 1.00 90.44 71 LEU A O 1
ATOM 505 N N . GLY A 1 72 ? 1.256 -3.209 -5.673 1.00 91.50 72 GLY A N 1
ATOM 506 C CA . GLY A 1 72 ? 0.953 -2.604 -6.971 1.00 91.50 72 GLY A CA 1
ATOM 507 C C . GLY A 1 72 ? 2.207 -2.361 -7.815 1.00 91.50 72 GLY A C 1
ATOM 508 O O . GLY A 1 72 ? 2.221 -2.704 -8.995 1.00 91.50 72 GLY A O 1
ATOM 509 N N . CYS A 1 73 ? 3.281 -1.843 -7.213 1.00 90.12 73 CYS A N 1
ATOM 510 C CA . CYS A 1 73 ? 4.567 -1.642 -7.884 1.00 90.12 73 CYS A CA 1
ATOM 511 C C . CYS A 1 73 ? 5.159 -2.958 -8.396 1.00 90.12 73 CYS A C 1
ATOM 513 O O . CYS A 1 73 ? 5.691 -2.998 -9.503 1.00 90.12 73 CYS A O 1
ATOM 515 N N . GLU A 1 74 ? 5.056 -4.033 -7.614 1.00 88.25 74 GLU A N 1
ATOM 516 C CA . GLU A 1 74 ? 5.556 -5.358 -7.994 1.00 88.25 74 GLU A CA 1
ATOM 517 C C . GLU A 1 74 ? 4.844 -5.895 -9.247 1.00 88.25 74 GLU A C 1
ATOM 519 O O . GLU A 1 74 ? 5.483 -6.403 -10.171 1.00 88.25 74 GLU A O 1
ATOM 524 N N . TYR A 1 75 ? 3.524 -5.701 -9.335 1.00 85.50 75 TYR A N 1
ATOM 525 C CA . TYR A 1 75 ? 2.754 -6.047 -10.531 1.00 85.50 75 TYR A CA 1
ATOM 526 C C . TYR A 1 75 ? 3.011 -5.090 -11.706 1.00 85.50 75 TYR A C 1
ATOM 528 O O . TYR A 1 75 ? 3.116 -5.551 -12.844 1.00 85.50 75 TYR A O 1
ATOM 536 N N . GLY A 1 76 ? 3.147 -3.784 -11.453 1.00 83.75 76 GLY A N 1
ATOM 537 C CA . GLY A 1 76 ? 3.431 -2.763 -12.468 1.00 83.75 76 GLY A CA 1
ATOM 538 C C . GLY A 1 76 ? 4.806 -2.923 -13.124 1.00 83.75 76 GLY A C 1
ATOM 539 O O . GLY A 1 76 ? 4.930 -2.766 -14.338 1.00 83.75 76 GLY A O 1
ATOM 540 N N . GLY A 1 77 ? 5.815 -3.352 -12.359 1.00 79.62 77 GLY A N 1
ATOM 541 C CA . GLY A 1 77 ? 7.180 -3.597 -12.844 1.00 79.62 77 GLY A CA 1
ATOM 542 C C . GLY A 1 77 ? 7.283 -4.664 -13.940 1.00 79.62 77 GLY A C 1
ATOM 543 O O . GLY A 1 77 ? 8.245 -4.678 -14.716 1.00 79.62 77 GLY A O 1
ATOM 544 N N . ARG A 1 78 ? 6.261 -5.522 -14.075 1.00 76.38 78 ARG A N 1
ATOM 545 C CA . ARG A 1 78 ? 6.144 -6.475 -15.189 1.00 76.38 78 ARG A CA 1
ATOM 546 C C . ARG A 1 78 ? 6.033 -5.768 -16.539 1.00 76.38 78 ARG A C 1
ATOM 548 O O . ARG A 1 78 ? 6.541 -6.294 -17.518 1.00 76.38 78 ARG A O 1
ATOM 555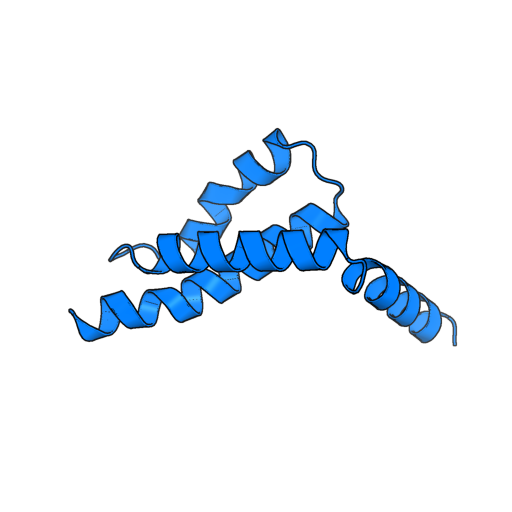 N N . ILE A 1 79 ? 5.399 -4.595 -16.597 1.00 76.19 79 ILE A N 1
ATOM 556 C CA . ILE A 1 79 ? 5.227 -3.828 -17.840 1.00 76.19 79 ILE A CA 1
ATOM 557 C C . ILE A 1 79 ? 6.592 -3.335 -18.328 1.00 76.19 79 ILE A C 1
ATOM 559 O O . ILE A 1 79 ? 6.962 -3.577 -19.475 1.00 76.19 79 ILE A O 1
ATOM 563 N N . SER A 1 80 ? 7.376 -2.731 -17.434 1.00 70.88 80 SER A N 1
ATOM 564 C CA . SER A 1 80 ? 8.730 -2.243 -17.723 1.00 70.88 80 SER A CA 1
ATOM 565 C C . SER A 1 80 ? 9.683 -3.367 -18.130 1.00 70.88 80 SER A C 1
ATOM 567 O O . SER A 1 80 ? 10.487 -3.185 -19.035 1.00 70.88 80 SER A O 1
ATOM 569 N N . SER A 1 81 ? 9.569 -4.539 -17.494 1.00 73.69 81 SER A N 1
ATOM 570 C CA . SER A 1 81 ? 10.440 -5.697 -17.756 1.00 73.69 81 SER A CA 1
ATOM 571 C C . SER A 1 81 ? 10.128 -6.430 -19.066 1.00 73.69 81 SER A C 1
ATOM 573 O O . SER A 1 81 ? 10.936 -7.232 -19.508 1.00 73.69 81 SER A O 1
ATOM 575 N N . ILE A 1 82 ? 8.947 -6.221 -19.660 1.00 78.19 82 ILE A N 1
ATOM 576 C CA . ILE A 1 82 ? 8.600 -6.782 -20.979 1.00 78.19 82 ILE A CA 1
ATOM 577 C C . ILE A 1 82 ? 9.144 -5.896 -22.110 1.00 78.19 82 ILE A C 1
ATOM 579 O O . ILE A 1 82 ? 9.418 -6.391 -23.201 1.00 78.19 82 ILE A O 1
ATOM 583 N N . LEU A 1 83 ? 9.248 -4.586 -21.870 1.00 70.38 83 LEU A N 1
ATOM 584 C CA . LEU A 1 83 ? 9.697 -3.599 -22.856 1.00 70.38 83 LEU A CA 1
ATOM 585 C C . LEU A 1 83 ? 11.220 -3.398 -22.898 1.00 70.38 83 LEU A C 1
ATOM 587 O O . LEU A 1 83 ? 11.714 -2.873 -23.897 1.00 70.38 83 LEU A O 1
ATOM 591 N N . LEU A 1 84 ? 11.929 -3.762 -21.827 1.00 59.62 84 LEU A N 1
ATOM 592 C CA . LEU A 1 84 ? 13.394 -3.749 -21.714 1.00 59.62 84 LEU A CA 1
ATOM 593 C C . LEU A 1 84 ? 13.976 -5.124 -22.047 1.00 59.62 84 LEU A C 1
ATOM 595 O O . LEU A 1 84 ? 15.024 -5.146 -22.728 1.00 59.62 84 LEU A O 1
#

Mean predicted aligned error: 5.07 Å

Secondary structure (DSSP, 8-state):
-HHHHHHHHHHHHHTSHHHHHHHHHHHHHHHHHHTSTT--HHHHHHHHHHHHHHTT--HHHHHHHHHHHHHHHHHHHHHHHHH-

Foldseek 3Di:
DVVVVVVVVLVVVCPPPVLVVLLVVLLVQLLVQLLDPPQALVNQLVVCLVVLVVVVDDPSSSVSSSVSSSVSSVVNVVNNVVVD

Sequence (84 aa):
MDTLNYLGQGFGVALTPYNLVTALTGTLIGTVVGLLPGLGPINGVALLIPIAFALGLPPESALILLAAVYLGCEYGGRISSILL

InterPro domains:
  IPR002823 Protein of unknown function DUF112, transmembrane [PF01970] (20-84)

pLDDT: mean 86.81, std 6.87, range [59.62, 94.19]

Solvent-accessible surface area (backbone atoms only — not comparable to full-atom values): 4268 Å² total; per-residue (Å²): 119,65,68,60,52,56,52,51,51,52,50,55,58,54,69,31,71,68,40,46,52,42,29,51,53,20,25,53,53,13,25,60,46,7,43,40,77,91,44,50,36,68,56,51,32,62,66,41,51,63,53,41,60,73,69,66,53,57,72,69,51,34,52,43,25,45,54,23,18,30,53,16,10,59,62,17,34,53,58,33,65,73,78,104